Protein AF-A0A4Y2U4E9-F1 (afdb_monomer)

Radius of gyration: 22.38 Å; Cα contacts (8 Å, |Δi|>4): 49; chains: 1; bounding box: 45×48×48 Å

Foldseek 3Di:
DQDFPVVQLVVQLVVVLVVLVVVCVVVVHDSDQDPVNSVVSSVVSNVVRDPCSVVVRCVVVVVPPPPVDVVVVDPPVVVCVVVVVPVDPDD

Secondary structure (DSSP, 8-state):
--STHHHHHHHHHHHHHHHHHHHHHHTT------HHHHHHHHHHHHHHS-HHHHHHHHHHTTTT-----GGGGS-HHHHHHHTT--TT---

InterPro domains:
  IPR004875 DDE superfamily endonuclease domain [PF03184] (1-58)

Solvent-accessible surface area (backbone atoms only — not comparable to full-atom values): 5495 Å² total; per-residue (Å²): 137,72,60,50,56,58,33,50,31,49,53,41,33,52,52,53,50,51,52,52,48,51,54,22,58,77,66,76,45,86,72,81,76,50,73,67,52,52,52,52,45,48,52,60,14,50,74,68,53,47,71,63,51,46,51,51,35,40,46,73,72,61,69,62,77,64,77,81,49,79,66,84,78,43,56,68,69,62,48,32,63,76,69,68,57,73,86,79,82,83,133

Mean predicted aligned error: 12.04 Å

pLDDT: mean 83.54, std 14.39, range [39.88, 97.56]

Sequence (91 aa):
MDQGVIRSLKCHYWKQLILRILECYDEYKDCGISLLDAVVLLEKSWRLVTESTIRNYFSHVGLTKTQQTEDDKLPLSKWLEKHGVNAFSQN

Nearest PDB structures (foldseek):
  6y79-assembly1_b  TM=5.711E-01  e=3.317E+00  Yarrowia lipolytica
  6yj4-assembly1_d  TM=5.473E-01  e=2.915E+0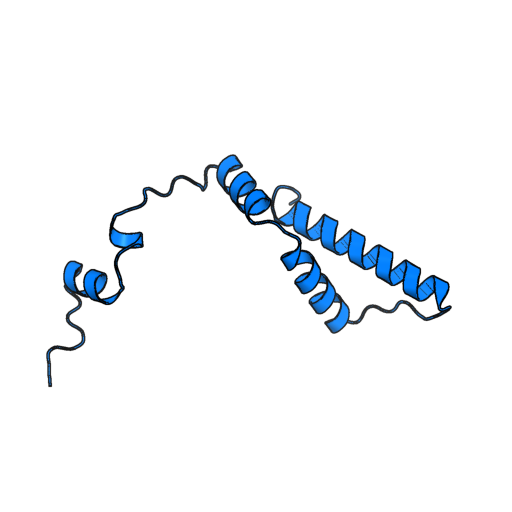0  Yarrowia lipolytica
  7aqq-assembly1_d  TM=4.647E-01  e=2.915E+00  Arabidopsis thaliana

Structure (mmCIF, N/CA/C/O backbone):
data_AF-A0A4Y2U4E9-F1
#
_entry.id   AF-A0A4Y2U4E9-F1
#
loop_
_atom_site.group_PDB
_atom_site.id
_atom_site.type_symbol
_atom_site.label_atom_id
_atom_site.label_alt_id
_atom_site.label_comp_id
_atom_site.label_asym_id
_atom_site.label_entity_id
_atom_site.label_seq_id
_atom_site.pdbx_PDB_ins_code
_atom_site.Cartn_x
_atom_site.Cartn_y
_atom_site.Cartn_z
_atom_site.occupancy
_atom_site.B_iso_or_equiv
_atom_site.auth_seq_id
_atom_site.auth_comp_id
_atom_site.auth_asym_id
_atom_site.auth_atom_id
_atom_site.pdbx_PDB_model_num
ATOM 1 N N . MET A 1 1 ? -15.093 6.897 -4.856 1.00 57.19 1 MET A N 1
ATOM 2 C CA . MET A 1 1 ? -14.582 5.817 -3.973 1.00 57.19 1 MET A CA 1
ATOM 3 C C . MET A 1 1 ? -13.217 6.244 -3.414 1.00 57.19 1 MET A C 1
ATOM 5 O O . MET A 1 1 ? -12.253 5.490 -3.439 1.00 57.19 1 MET A O 1
ATOM 9 N N . ASP A 1 2 ? -13.100 7.488 -2.933 1.00 61.78 2 ASP A N 1
ATOM 10 C CA . ASP A 1 2 ? -11.794 8.167 -2.822 1.00 61.78 2 ASP A CA 1
ATOM 11 C C . ASP A 1 2 ? -11.633 8.893 -1.487 1.00 61.78 2 ASP A C 1
ATOM 13 O O . ASP A 1 2 ? -11.033 9.962 -1.404 1.00 61.78 2 ASP A O 1
ATOM 17 N N . GLN A 1 3 ? -12.179 8.325 -0.415 1.00 73.50 3 GLN A N 1
ATOM 18 C CA . GLN A 1 3 ? -12.063 8.896 0.922 1.00 73.50 3 GLN A CA 1
ATOM 19 C C . GLN A 1 3 ? -11.591 7.849 1.925 1.00 73.50 3 GLN A C 1
ATOM 21 O O . GLN A 1 3 ? -11.797 6.648 1.747 1.00 73.50 3 GLN A O 1
ATOM 26 N N . GLY A 1 4 ? -10.912 8.330 2.966 1.00 85.69 4 GLY A N 1
ATOM 27 C CA . GLY A 1 4 ? -10.452 7.495 4.065 1.00 85.69 4 GLY A CA 1
ATOM 28 C C . GLY A 1 4 ? -9.346 6.523 3.693 1.00 85.69 4 GLY A C 1
ATOM 29 O O . GLY A 1 4 ? -8.380 6.864 3.008 1.00 85.69 4 GLY A O 1
ATOM 30 N N . VAL A 1 5 ? -9.526 5.290 4.155 1.00 91.56 5 VAL A N 1
ATOM 31 C CA . VAL A 1 5 ? -8.555 4.197 4.044 1.00 91.56 5 VAL A CA 1
ATOM 32 C C . VAL A 1 5 ? -8.207 3.894 2.585 1.00 91.56 5 VAL A C 1
ATOM 34 O O . VAL A 1 5 ? -7.031 3.773 2.254 1.00 91.56 5 VAL A O 1
ATOM 37 N N . ILE A 1 6 ? -9.200 3.869 1.688 1.00 92.25 6 ILE A N 1
ATOM 38 C CA . ILE A 1 6 ? -8.984 3.579 0.260 1.00 92.25 6 ILE A CA 1
ATOM 39 C C . ILE A 1 6 ? -8.113 4.660 -0.393 1.00 92.25 6 ILE A C 1
ATOM 41 O O . ILE A 1 6 ? -7.202 4.348 -1.158 1.00 92.25 6 ILE A O 1
ATOM 45 N N . ARG A 1 7 ? -8.349 5.940 -0.070 1.00 92.38 7 ARG A N 1
ATOM 46 C CA . ARG A 1 7 ? -7.529 7.047 -0.587 1.00 92.38 7 ARG A CA 1
ATOM 47 C C . ARG A 1 7 ? -6.090 6.957 -0.089 1.00 92.38 7 ARG A C 1
ATOM 49 O O . ARG A 1 7 ? -5.172 7.154 -0.881 1.00 92.38 7 ARG A O 1
ATOM 56 N N . SER A 1 8 ? -5.901 6.670 1.199 1.00 93.88 8 SER A N 1
ATOM 57 C CA . SER A 1 8 ? -4.570 6.494 1.788 1.00 93.88 8 SER A CA 1
ATOM 58 C C . SER A 1 8 ? -3.823 5.346 1.110 1.00 93.88 8 SER A C 1
ATOM 60 O O . SER A 1 8 ? -2.717 5.556 0.615 1.00 93.88 8 SER A O 1
ATOM 62 N N . LEU A 1 9 ? -4.469 4.186 0.966 1.00 95.62 9 LEU A N 1
ATOM 63 C CA . LEU A 1 9 ? -3.892 3.024 0.297 1.00 95.62 9 LEU A CA 1
ATOM 64 C C . LEU A 1 9 ? -3.488 3.328 -1.151 1.00 95.62 9 LEU A C 1
ATOM 66 O O . LEU A 1 9 ? -2.356 3.048 -1.539 1.00 95.62 9 LEU A O 1
ATOM 70 N N . LYS A 1 10 ? -4.376 3.959 -1.935 1.00 94.75 10 LYS A N 1
ATOM 71 C CA . LYS A 1 10 ? -4.067 4.385 -3.311 1.00 94.75 10 LYS A CA 1
ATOM 72 C C . LYS A 1 10 ? -2.861 5.325 -3.328 1.00 94.75 10 LYS A C 1
ATOM 74 O O . LYS A 1 10 ? -1.948 5.107 -4.110 1.00 94.75 10 LYS A O 1
ATOM 79 N N . CYS A 1 11 ? -2.816 6.331 -2.457 1.00 95.31 11 CYS A N 1
ATOM 80 C CA . CYS A 1 11 ? -1.698 7.276 -2.405 1.00 95.31 11 CYS A CA 1
ATOM 81 C C . CYS A 1 11 ? -0.354 6.568 -2.153 1.00 95.31 11 CYS A C 1
ATOM 83 O O . CYS A 1 11 ? 0.620 6.814 -2.864 1.00 95.31 11 CYS A O 1
ATOM 85 N N . HIS A 1 1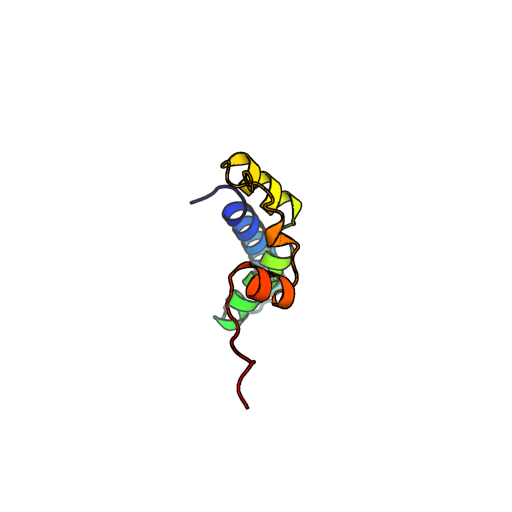2 ? -0.316 5.640 -1.192 1.00 96.94 12 HIS A N 1
ATOM 86 C CA . HIS A 1 12 ? 0.882 4.850 -0.908 1.00 96.94 12 HIS A CA 1
A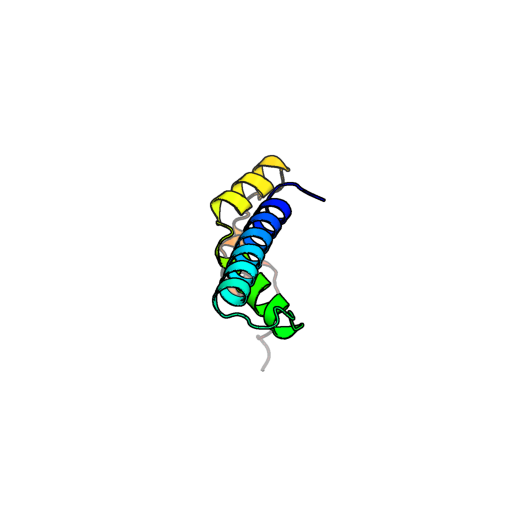TOM 87 C C . HIS A 1 12 ? 1.280 3.954 -2.083 1.00 96.94 12 HIS A C 1
ATOM 89 O O . HIS A 1 12 ? 2.452 3.946 -2.459 1.00 96.94 12 HIS A O 1
ATOM 95 N N . TYR A 1 13 ? 0.308 3.287 -2.709 1.00 97.25 13 TYR A N 1
ATOM 96 C CA . TYR A 1 13 ? 0.539 2.448 -3.883 1.00 97.25 13 TYR A CA 1
ATOM 97 C C . TYR A 1 13 ? 1.131 3.239 -5.045 1.00 97.25 13 TYR A C 1
ATOM 99 O O . TYR A 1 13 ? 2.164 2.861 -5.587 1.00 97.25 13 TYR A O 1
ATOM 107 N N . TRP A 1 14 ? 0.528 4.379 -5.383 1.00 96.69 14 TRP A N 1
ATOM 108 C CA . TRP A 1 14 ? 1.015 5.255 -6.446 1.00 96.69 14 TRP A CA 1
ATOM 109 C C . TRP A 1 14 ? 2.422 5.778 -6.161 1.00 96.69 14 TRP A C 1
ATOM 111 O O . TRP A 1 14 ? 3.259 5.797 -7.059 1.00 96.69 14 TRP A O 1
ATOM 121 N N . LYS A 1 15 ? 2.718 6.149 -4.910 1.00 96.81 15 LYS A N 1
ATOM 122 C CA . LYS A 1 15 ? 4.063 6.588 -4.528 1.00 96.81 15 LYS A CA 1
ATOM 123 C C . LYS A 1 15 ? 5.101 5.481 -4.735 1.00 96.81 15 LYS A C 1
ATOM 125 O O . LYS A 1 15 ? 6.153 5.749 -5.302 1.00 96.81 15 LYS A O 1
ATOM 130 N N . GLN A 1 16 ? 4.813 4.254 -4.303 1.00 95.88 16 GLN A N 1
ATOM 131 C CA . GLN A 1 16 ? 5.734 3.124 -4.487 1.00 95.88 16 GLN A CA 1
ATOM 132 C C . GLN A 1 16 ? 5.885 2.728 -5.956 1.00 95.88 16 GLN A C 1
ATOM 134 O O . GLN A 1 16 ? 6.986 2.423 -6.401 1.00 95.88 16 GLN A O 1
ATOM 139 N N . LEU A 1 17 ? 4.791 2.777 -6.714 1.00 95.75 17 LEU A N 1
ATOM 140 C CA . LEU A 1 17 ? 4.788 2.533 -8.148 1.00 95.75 17 LEU A CA 1
ATOM 141 C C . LEU A 1 17 ? 5.711 3.511 -8.888 1.00 95.75 17 LEU A C 1
ATOM 143 O O . LEU A 1 17 ? 6.544 3.081 -9.676 1.00 95.75 17 LEU A O 1
ATOM 147 N N . ILE A 1 18 ? 5.597 4.812 -8.602 1.00 95.75 18 ILE A N 1
ATOM 148 C CA . ILE A 1 18 ? 6.445 5.844 -9.218 1.00 95.75 18 ILE A CA 1
ATOM 149 C C . ILE A 1 18 ? 7.918 5.632 -8.859 1.00 95.75 18 ILE A C 1
ATOM 151 O O . ILE A 1 18 ? 8.766 5.733 -9.739 1.00 95.75 18 ILE A O 1
ATOM 155 N N . LEU A 1 19 ? 8.224 5.311 -7.595 1.00 94.56 19 LEU A N 1
ATOM 156 C CA . LEU A 1 19 ? 9.598 5.013 -7.176 1.00 94.56 19 LEU A CA 1
ATOM 157 C C . LEU A 1 19 ? 10.178 3.831 -7.958 1.00 94.56 19 LEU A C 1
ATOM 159 O O . LEU A 1 19 ? 11.286 3.930 -8.466 1.00 94.56 19 LEU A O 1
ATOM 163 N N . ARG A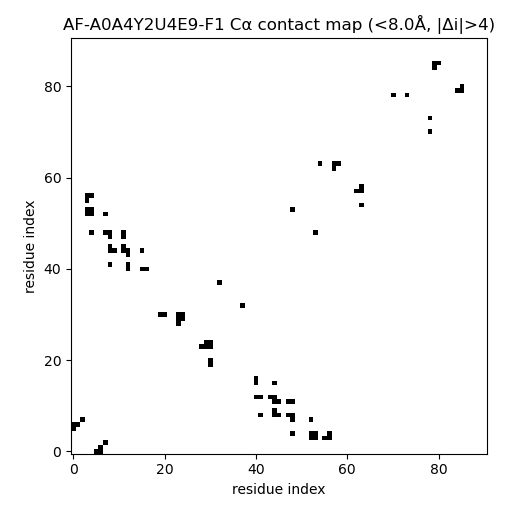 1 20 ? 9.399 2.762 -8.140 1.00 92.88 20 ARG A N 1
ATOM 164 C CA . ARG A 1 20 ? 9.826 1.600 -8.923 1.00 92.88 20 ARG A CA 1
ATOM 165 C C . ARG A 1 20 ? 10.048 1.933 -10.400 1.00 92.88 20 ARG A C 1
ATOM 167 O O . ARG A 1 20 ? 11.009 1.457 -10.991 1.00 92.88 20 ARG A O 1
ATOM 174 N N . ILE A 1 21 ? 9.185 2.761 -10.993 1.00 93.12 21 ILE A N 1
ATOM 175 C CA . ILE A 1 21 ? 9.369 3.232 -12.376 1.00 93.12 21 ILE A CA 1
ATOM 176 C C . ILE A 1 21 ? 10.667 4.036 -12.502 1.00 93.12 21 ILE A C 1
ATOM 178 O O . ILE A 1 21 ? 11.396 3.862 -13.476 1.00 93.12 21 ILE A O 1
ATOM 182 N N . LEU A 1 22 ? 10.967 4.889 -11.519 1.00 94.12 22 LEU A N 1
ATOM 183 C CA . LEU A 1 22 ? 12.196 5.679 -11.501 1.00 94.12 22 LEU A CA 1
ATOM 184 C C . LEU A 1 22 ? 13.443 4.789 -11.381 1.00 94.12 22 LEU A C 1
ATOM 186 O O . LEU A 1 22 ? 14.389 4.974 -12.136 1.00 94.12 22 LEU A O 1
ATOM 190 N N . GLU A 1 23 ? 13.411 3.781 -10.507 1.00 92.56 23 GLU A N 1
ATOM 191 C CA . GLU A 1 23 ? 14.487 2.787 -10.374 1.00 92.56 23 GLU A CA 1
ATOM 192 C C . GLU A 1 23 ? 14.728 2.032 -11.693 1.00 92.56 23 GLU A C 1
ATOM 194 O O . GLU A 1 23 ? 15.868 1.869 -12.123 1.00 92.56 23 GLU A O 1
ATOM 199 N N . CYS A 1 24 ? 13.663 1.616 -12.388 1.00 90.81 24 CYS A N 1
ATOM 200 C CA . CYS A 1 24 ? 13.792 0.967 -13.695 1.00 90.81 24 CYS A CA 1
ATOM 201 C C . CYS A 1 24 ? 14.366 1.905 -14.768 1.00 90.81 24 CYS A C 1
ATOM 203 O O . CYS A 1 24 ? 15.146 1.453 -15.609 1.00 90.81 24 CYS A O 1
ATOM 205 N N . TYR A 1 25 ? 13.997 3.191 -14.737 1.00 91.62 25 TYR A N 1
ATOM 206 C CA . TYR A 1 25 ? 14.532 4.204 -15.647 1.00 91.62 25 TYR A CA 1
ATOM 207 C C . TYR A 1 25 ? 16.040 4.396 -15.453 1.00 91.62 25 TYR A C 1
ATOM 209 O O . TYR A 1 25 ? 16.784 4.365 -16.432 1.00 91.62 25 TYR A O 1
ATOM 217 N N . ASP A 1 26 ? 16.496 4.519 -14.204 1.00 91.56 26 ASP A N 1
ATOM 218 C CA . ASP A 1 26 ? 17.918 4.681 -13.878 1.00 91.56 26 ASP A CA 1
ATOM 219 C C . ASP A 1 26 ? 18.751 3.457 -14.298 1.00 91.56 26 ASP A C 1
ATOM 221 O O . ASP A 1 26 ? 19.894 3.590 -14.738 1.00 91.56 26 ASP A O 1
ATOM 225 N N . GLU A 1 27 ? 18.171 2.257 -14.220 1.00 91.75 27 GLU A N 1
ATOM 226 C CA . GLU A 1 27 ? 18.828 1.007 -14.614 1.00 91.75 27 GLU A CA 1
ATOM 227 C C . GLU A 1 27 ? 18.681 0.658 -16.111 1.00 91.75 27 GLU A C 1
ATOM 229 O O . GLU A 1 27 ? 19.170 -0.393 -16.532 1.00 91.75 27 GLU A O 1
ATOM 234 N N . TYR A 1 28 ? 18.026 1.504 -16.922 1.00 87.38 28 TYR A N 1
ATOM 235 C CA . TYR A 1 28 ? 17.673 1.232 -18.329 1.00 87.38 28 TYR A CA 1
ATOM 236 C C . TYR A 1 28 ? 16.978 -0.130 -18.530 1.00 87.38 28 TYR A C 1
ATOM 238 O O . TYR A 1 28 ? 17.206 -0.830 -19.522 1.00 87.38 28 TYR A O 1
ATOM 246 N N . LYS A 1 29 ? 16.132 -0.530 -17.575 1.00 88.44 29 LYS A N 1
ATOM 247 C CA . LYS A 1 29 ? 15.386 -1.796 -17.604 1.00 88.44 29 LYS A CA 1
ATOM 248 C C . LYS A 1 29 ? 13.935 -1.576 -18.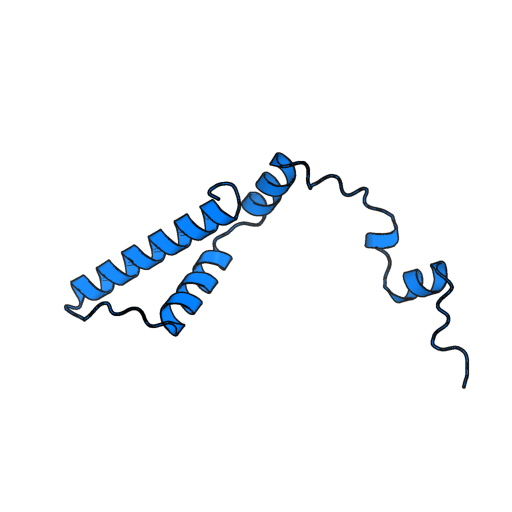009 1.00 88.44 29 LYS A C 1
ATOM 250 O O . LYS A 1 29 ? 13.353 -0.520 -17.771 1.00 88.44 29 LYS A O 1
ATOM 255 N N . ASP A 1 30 ? 13.335 -2.618 -18.579 1.00 86.38 30 ASP A N 1
ATOM 256 C CA . ASP A 1 30 ? 11.894 -2.638 -18.808 1.00 86.38 30 ASP A CA 1
ATOM 257 C C . ASP A 1 30 ? 11.136 -2.604 -17.470 1.00 86.38 30 ASP A C 1
ATOM 259 O O . ASP A 1 30 ? 11.481 -3.312 -16.522 1.00 86.38 30 ASP A O 1
ATOM 263 N N . CYS A 1 31 ? 10.095 -1.775 -17.403 1.00 85.00 31 CYS A N 1
ATOM 264 C CA . CYS A 1 31 ? 9.308 -1.525 -16.195 1.00 85.00 31 CYS A CA 1
ATOM 265 C C . CYS A 1 31 ? 7.973 -2.289 -16.214 1.00 85.00 31 CYS A C 1
ATOM 267 O O . CYS A 1 31 ? 6.951 -1.822 -15.699 1.00 85.00 31 CYS A O 1
ATOM 269 N N . GLY A 1 32 ? 7.956 -3.474 -16.824 1.00 89.12 32 GLY A N 1
ATOM 270 C CA . GLY A 1 32 ? 6.810 -4.369 -16.762 1.00 89.12 32 GLY A CA 1
ATOM 271 C C . GLY A 1 32 ? 6.456 -4.702 -15.311 1.00 89.12 32 GLY A C 1
ATOM 272 O O . GLY A 1 32 ? 7.302 -5.136 -14.530 1.00 89.12 32 GLY A O 1
ATOM 273 N N . ILE A 1 33 ? 5.192 -4.504 -14.940 1.00 91.50 33 ILE A N 1
ATOM 274 C CA . ILE A 1 33 ? 4.684 -4.857 -13.611 1.00 91.50 33 ILE A CA 1
ATOM 275 C C . ILE A 1 33 ? 3.884 -6.135 -13.750 1.00 91.50 33 ILE A C 1
ATOM 277 O O . ILE A 1 33 ? 2.804 -6.145 -14.343 1.00 91.50 33 ILE A O 1
ATOM 281 N N . SER A 1 34 ? 4.419 -7.222 -13.199 1.00 94.50 34 SER A N 1
ATOM 282 C CA . SER A 1 34 ? 3.686 -8.480 -13.134 1.00 94.50 34 SER A CA 1
ATOM 283 C C . SER A 1 34 ? 2.554 -8.407 -12.102 1.00 94.50 34 SER A C 1
ATOM 285 O O . SER A 1 34 ? 2.526 -7.545 -11.220 1.00 94.50 34 SER A O 1
ATOM 287 N N . LEU A 1 35 ? 1.623 -9.360 -12.158 1.00 96.31 35 LEU A N 1
ATOM 288 C CA . LEU A 1 35 ? 0.584 -9.479 -11.132 1.00 96.31 35 LEU A CA 1
ATOM 289 C C . LEU A 1 35 ? 1.187 -9.663 -9.728 1.00 96.31 35 LEU A C 1
ATOM 291 O O . LEU A 1 35 ? 0.701 -9.064 -8.770 1.00 96.31 35 LEU A O 1
ATOM 295 N N . LEU A 1 36 ? 2.259 -10.453 -9.607 1.00 96.50 36 LEU A N 1
ATOM 296 C CA . LEU A 1 36 ? 2.954 -10.659 -8.336 1.00 96.50 36 LEU A CA 1
ATOM 297 C C . LEU A 1 36 ? 3.529 -9.342 -7.804 1.00 96.50 36 LEU A C 1
ATOM 299 O O . LEU A 1 36 ? 3.363 -9.030 -6.628 1.00 96.50 36 LEU A O 1
ATOM 303 N N . ASP A 1 37 ? 4.135 -8.538 -8.677 1.00 94.19 37 ASP A N 1
ATOM 304 C CA . ASP A 1 37 ? 4.654 -7.219 -8.317 1.00 94.19 37 ASP A CA 1
ATOM 305 C C . ASP A 1 37 ? 3.562 -6.286 -7.805 1.00 94.19 37 ASP A C 1
ATOM 307 O O . ASP A 1 37 ? 3.753 -5.613 -6.792 1.00 94.19 37 ASP A O 1
ATOM 311 N N . ALA A 1 38 ? 2.405 -6.275 -8.470 1.00 95.88 38 ALA A N 1
ATOM 312 C CA . ALA A 1 38 ? 1.256 -5.487 -8.044 1.00 95.88 38 ALA A CA 1
ATOM 313 C C . ALA A 1 38 ? 0.751 -5.919 -6.656 1.00 95.88 38 ALA A C 1
ATOM 315 O O . ALA A 1 38 ? 0.480 -5.068 -5.809 1.00 95.88 38 ALA A O 1
ATOM 316 N N . VAL A 1 39 ? 0.677 -7.227 -6.380 1.00 97.56 39 VAL A N 1
ATOM 317 C CA . VAL A 1 39 ? 0.276 -7.750 -5.060 1.00 97.56 39 VAL A CA 1
ATOM 318 C C . VAL A 1 39 ? 1.297 -7.382 -3.981 1.00 97.56 39 VAL A C 1
ATOM 320 O O . VAL A 1 39 ? 0.911 -6.950 -2.896 1.00 97.56 39 VAL A O 1
ATOM 323 N N . VAL A 1 40 ? 2.596 -7.476 -4.278 1.00 96.50 40 VAL A N 1
ATOM 324 C CA . VAL A 1 40 ? 3.663 -7.072 -3.347 1.00 96.50 40 VAL A CA 1
ATOM 325 C C . VAL A 1 40 ? 3.621 -5.565 -3.073 1.00 96.50 40 VAL A C 1
ATOM 327 O O . VAL A 1 40 ? 3.749 -5.147 -1.923 1.00 96.50 40 VAL A O 1
ATOM 330 N N . LEU A 1 41 ? 3.408 -4.733 -4.095 1.00 96.50 41 LEU A N 1
ATOM 331 C CA . LEU A 1 41 ? 3.236 -3.286 -3.928 1.00 96.50 41 LEU A CA 1
ATOM 332 C C . LEU A 1 41 ? 1.991 -2.961 -3.096 1.00 96.50 41 LEU A C 1
ATOM 334 O O . LEU A 1 41 ? 2.027 -2.056 -2.260 1.00 96.50 41 LEU A O 1
ATOM 338 N N . LEU A 1 42 ? 0.898 -3.702 -3.291 1.00 97.25 42 LEU A N 1
ATOM 339 C CA . LEU A 1 42 ? -0.331 -3.537 -2.520 1.00 97.25 42 LEU A CA 1
ATOM 340 C C . LEU A 1 42 ? -0.110 -3.865 -1.041 1.00 97.25 42 LEU A C 1
ATOM 342 O O . LEU A 1 42 ? -0.506 -3.080 -0.182 1.00 97.25 42 LEU A O 1
ATOM 346 N N . GLU A 1 43 ? 0.564 -4.977 -0.751 1.00 97.56 43 GLU A N 1
ATOM 347 C CA . GLU A 1 43 ? 0.907 -5.402 0.608 1.00 97.56 43 GLU A CA 1
ATOM 348 C C . GLU A 1 43 ? 1.778 -4.358 1.318 1.00 97.56 43 GLU A C 1
ATOM 350 O O . GLU A 1 43 ? 1.422 -3.872 2.398 1.00 97.56 43 GLU A O 1
ATOM 355 N N . LYS A 1 44 ? 2.849 -3.906 0.654 1.00 96.56 44 LYS A N 1
ATOM 356 C CA . LYS A 1 44 ? 3.728 -2.853 1.174 1.00 96.56 44 LYS A CA 1
ATOM 357 C C . LYS A 1 44 ? 2.972 -1.552 1.413 1.00 96.56 44 LYS A C 1
ATOM 359 O O . LYS A 1 44 ? 3.240 -0.846 2.380 1.00 96.56 44 LYS A O 1
ATOM 364 N N . SER A 1 45 ? 2.046 -1.203 0.526 1.00 97.06 45 SER A N 1
ATOM 365 C CA . SER A 1 45 ? 1.246 0.020 0.640 1.00 97.06 45 SER A CA 1
ATOM 366 C C . SER A 1 45 ? 0.233 -0.062 1.774 1.00 97.06 45 SER A C 1
ATOM 368 O O . SER A 1 45 ? 0.020 0.929 2.468 1.00 97.06 45 SER A O 1
ATOM 370 N N . TRP A 1 46 ? -0.347 -1.242 2.005 1.00 96.62 46 TRP A N 1
ATOM 371 C CA . TRP A 1 46 ? -1.253 -1.489 3.121 1.00 96.62 46 TRP A CA 1
ATOM 372 C C . TRP A 1 46 ? -0.556 -1.315 4.468 1.00 96.62 46 TRP A C 1
ATOM 374 O O . TRP A 1 46 ? -1.102 -0.660 5.349 1.00 96.62 46 TRP A O 1
ATOM 384 N N . ARG A 1 47 ? 0.687 -1.794 4.606 1.00 96.50 47 ARG A N 1
ATOM 385 C CA . ARG A 1 47 ? 1.484 -1.594 5.830 1.0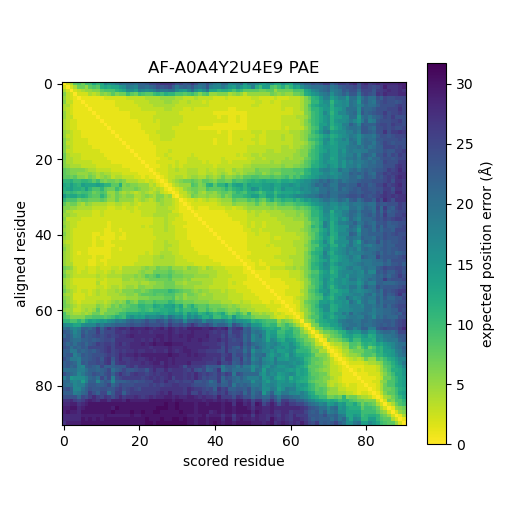0 96.50 47 ARG A CA 1
ATOM 386 C C . ARG A 1 47 ? 1.746 -0.126 6.175 1.00 96.50 47 ARG A C 1
ATOM 388 O O . ARG A 1 47 ? 2.015 0.179 7.331 1.00 96.50 47 ARG A O 1
ATOM 395 N N . LEU A 1 48 ? 1.692 0.773 5.192 1.00 95.75 48 LEU A N 1
ATOM 396 C CA . LEU A 1 48 ? 1.870 2.213 5.406 1.00 95.75 48 LEU A CA 1
ATOM 397 C C . LEU A 1 48 ? 0.581 2.916 5.843 1.00 95.75 48 LEU A C 1
ATOM 399 O O . LEU A 1 48 ? 0.639 4.043 6.337 1.00 95.75 48 LEU A O 1
ATOM 403 N N . VAL A 1 49 ? -0.575 2.269 5.683 1.00 94.38 49 VAL A N 1
ATOM 404 C CA . VAL A 1 49 ? -1.840 2.791 6.193 1.00 94.38 49 VAL A CA 1
ATOM 405 C C . VAL A 1 49 ? -1.818 2.689 7.715 1.00 94.38 49 VAL A C 1
ATOM 407 O O . VAL A 1 49 ? -1.787 1.604 8.289 1.00 94.38 49 VAL A O 1
ATOM 410 N N . THR A 1 50 ? -1.842 3.835 8.389 1.00 91.38 50 THR A N 1
ATOM 411 C CA . THR A 1 50 ? -1.760 3.879 9.850 1.00 91.38 50 THR A CA 1
ATOM 412 C C . THR A 1 50 ? -3.095 3.539 10.507 1.00 91.38 50 THR A C 1
ATOM 414 O O . THR A 1 50 ? -4.169 3.885 10.003 1.00 91.38 50 THR A O 1
ATOM 417 N N . GLU A 1 51 ? -3.043 2.949 11.703 1.00 91.00 51 GLU A N 1
ATOM 418 C CA . GLU A 1 51 ? -4.240 2.700 12.517 1.00 91.00 51 GLU A CA 1
ATOM 419 C C . GLU A 1 51 ? -5.037 3.981 12.790 1.00 91.00 51 GLU A C 1
ATOM 421 O O . GLU A 1 51 ? -6.265 3.952 12.844 1.00 91.00 51 GLU A O 1
ATOM 426 N N . SER A 1 52 ? -4.356 5.124 12.930 1.00 88.69 52 SER A N 1
ATOM 427 C CA . SER A 1 52 ? -5.003 6.428 13.077 1.00 88.69 52 SER A CA 1
ATOM 428 C C . SER A 1 52 ? -5.786 6.829 11.828 1.00 88.69 52 SER A C 1
ATOM 430 O O . SER A 1 52 ? -6.898 7.327 11.961 1.00 88.69 52 SER A O 1
ATOM 432 N N . THR A 1 53 ? -5.275 6.559 10.622 1.00 89.19 53 THR A N 1
ATOM 433 C CA . THR A 1 53 ? -6.008 6.796 9.366 1.00 89.19 53 THR A CA 1
ATOM 434 C C . THR A 1 53 ? -7.283 5.962 9.303 1.00 89.19 53 THR A C 1
ATOM 436 O O . THR A 1 53 ? -8.344 6.474 8.940 1.00 89.19 53 THR A O 1
ATOM 439 N N . ILE A 1 54 ? -7.194 4.693 9.711 1.00 90.06 54 ILE A N 1
ATOM 440 C CA . ILE A 1 54 ? -8.340 3.783 9.795 1.00 90.06 54 ILE A CA 1
ATOM 441 C C . ILE A 1 54 ? -9.343 4.323 10.818 1.00 90.06 54 ILE A C 1
ATOM 443 O O . ILE A 1 54 ? -10.475 4.647 10.465 1.00 90.06 54 ILE A O 1
ATOM 447 N N . ARG A 1 55 ? -8.915 4.521 12.066 1.00 89.25 55 ARG A N 1
ATOM 448 C CA . ARG A 1 55 ? -9.757 5.009 13.164 1.00 89.25 55 ARG A CA 1
ATOM 449 C C . ARG A 1 55 ? -10.435 6.336 12.840 1.00 89.25 55 ARG A C 1
ATOM 451 O O . ARG A 1 55 ? -11.637 6.463 13.046 1.00 89.25 55 ARG A O 1
ATOM 458 N N . ASN A 1 56 ? -9.688 7.308 12.321 1.00 86.94 56 ASN A N 1
ATOM 459 C CA . ASN A 1 56 ? -10.218 8.622 11.971 1.00 86.94 56 ASN A CA 1
ATOM 460 C C . ASN A 1 56 ? -11.289 8.511 10.890 1.00 86.94 56 ASN A C 1
ATOM 462 O O . ASN A 1 56 ? -12.312 9.181 10.990 1.00 86.94 56 ASN A O 1
ATOM 466 N N . TYR A 1 57 ? -11.095 7.642 9.893 1.00 88.19 57 TYR A N 1
ATOM 467 C CA . TYR A 1 57 ? -12.106 7.432 8.865 1.00 88.19 57 TYR A CA 1
ATOM 468 C C . TYR A 1 57 ? -13.361 6.761 9.419 1.00 88.19 57 TYR A C 1
ATOM 470 O O . TYR A 1 57 ? -14.450 7.299 9.241 1.00 88.19 57 TYR A O 1
ATOM 478 N N . PHE A 1 58 ? -13.219 5.640 10.133 1.00 86.50 58 PHE A N 1
ATOM 479 C CA . PHE A 1 58 ? -14.355 4.950 10.753 1.00 86.50 58 PHE A CA 1
ATOM 480 C C . PHE A 1 58 ? -15.108 5.866 11.732 1.00 86.50 58 PHE A C 1
ATOM 482 O O . PHE A 1 58 ? -16.335 5.826 11.786 1.00 86.50 58 PHE A O 1
ATOM 489 N N . SER A 1 59 ? -14.396 6.746 12.446 1.00 85.56 59 SER A N 1
ATOM 490 C CA . SER A 1 59 ? -15.001 7.765 13.310 1.00 85.56 59 SER A CA 1
ATOM 491 C C . SER A 1 59 ? -15.774 8.808 12.514 1.00 85.56 59 SER A C 1
ATOM 493 O O . SER A 1 59 ? -16.933 9.092 12.808 1.00 85.56 59 SER A O 1
ATOM 495 N N . HIS A 1 60 ? -15.159 9.328 11.452 1.00 84.88 60 HIS A N 1
ATOM 496 C CA . HIS A 1 60 ? -15.760 10.322 10.571 1.00 84.88 60 HIS A CA 1
ATOM 497 C C . HIS A 1 60 ? -17.053 9.821 9.913 1.00 84.88 60 HIS A C 1
ATOM 499 O O . HIS A 1 60 ? -17.995 10.590 9.755 1.00 84.88 60 HIS A O 1
ATOM 505 N N . VAL A 1 61 ? -17.129 8.538 9.542 1.00 86.31 61 VAL A N 1
ATOM 506 C CA . VAL A 1 61 ? -18.353 7.947 8.969 1.00 86.31 61 VAL A CA 1
ATOM 507 C C . VAL A 1 61 ? -19.345 7.440 10.026 1.00 86.31 61 VAL A C 1
ATOM 509 O O . VAL A 1 61 ? -20.341 6.812 9.680 1.00 86.31 61 VAL A O 1
ATOM 512 N N . GLY A 1 62 ? -19.101 7.705 11.315 1.00 82.44 62 GLY A N 1
ATOM 513 C CA . GLY A 1 62 ? -20.004 7.336 12.410 1.00 82.44 62 GLY A CA 1
ATOM 514 C C . GLY A 1 62 ? -20.039 5.840 12.741 1.00 82.44 62 GLY A C 1
ATOM 515 O O . GLY A 1 62 ? -20.911 5.405 13.492 1.00 82.44 62 GLY A O 1
ATOM 516 N N . LEU A 1 63 ? -19.087 5.058 12.221 1.00 78.12 63 LEU A N 1
ATOM 517 C CA . LEU A 1 63 ? -18.965 3.611 12.438 1.00 78.12 63 LEU A CA 1
ATOM 518 C C . LEU A 1 63 ? -18.224 3.251 13.738 1.00 78.12 63 LEU A C 1
ATOM 520 O O . LEU A 1 63 ? -18.023 2.078 14.029 1.00 78.12 63 LEU A O 1
ATOM 524 N N . THR A 1 64 ? -17.816 4.239 14.537 1.00 68.44 64 THR A N 1
ATOM 525 C CA . THR A 1 64 ? -17.180 4.043 15.853 1.00 68.44 64 THR A CA 1
ATOM 526 C C . THR A 1 64 ? -18.165 3.918 17.008 1.00 68.44 64 THR A C 1
ATOM 528 O O . THR A 1 64 ? -17.731 3.787 18.152 1.00 68.44 64 THR A O 1
ATOM 531 N N . LYS A 1 65 ? -19.481 3.933 16.752 1.00 63.19 65 LYS A N 1
ATOM 532 C CA . LYS A 1 65 ? -20.492 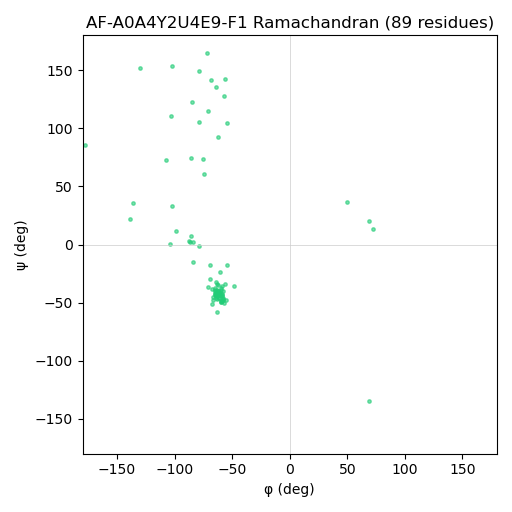3.630 17.776 1.00 63.19 65 LYS A CA 1
ATOM 533 C C . LYS A 1 65 ? -20.530 2.128 18.073 1.00 63.19 65 LYS A C 1
ATOM 535 O O . LYS A 1 65 ? -21.555 1.480 17.901 1.00 63.19 65 LYS A O 1
ATOM 540 N N . THR A 1 66 ? -19.422 1.572 18.541 1.00 57.38 66 THR A N 1
ATOM 541 C CA . THR A 1 66 ? -19.452 0.331 19.302 1.00 57.38 66 THR A CA 1
ATOM 542 C C . THR A 1 66 ? -19.891 0.726 20.703 1.00 57.38 66 THR A C 1
ATOM 544 O O . THR A 1 66 ? -19.123 1.310 21.469 1.00 57.38 66 THR A O 1
ATOM 547 N N . GLN A 1 67 ? -21.144 0.433 21.053 1.00 54.03 67 GLN A N 1
ATOM 548 C CA . GLN A 1 67 ? -21.402 0.077 22.442 1.00 54.03 67 GLN A CA 1
ATOM 549 C C . GLN A 1 67 ? -20.436 -1.076 22.706 1.00 54.03 67 GLN A C 1
ATOM 551 O O . GLN A 1 67 ? -20.626 -2.144 22.140 1.00 54.03 67 GLN A O 1
ATOM 556 N N . GLN A 1 68 ? -19.340 -0.833 23.431 1.00 52.19 68 GLN A N 1
ATOM 557 C CA . GLN A 1 68 ? -18.535 -1.929 23.957 1.00 52.19 68 GLN A CA 1
ATOM 558 C C . GLN A 1 68 ? -19.469 -2.677 24.896 1.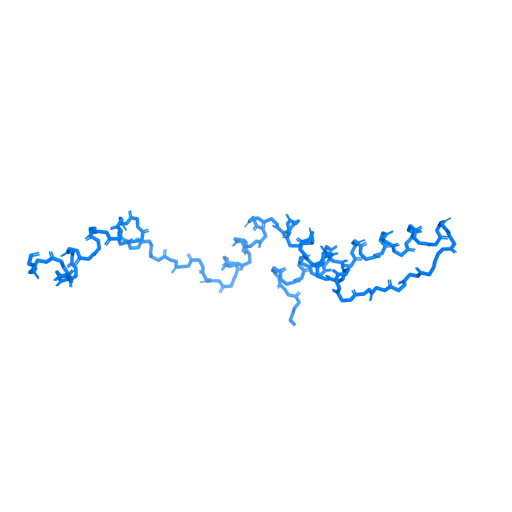00 52.19 68 GLN A C 1
ATOM 560 O O . GLN A 1 68 ? -19.647 -2.278 26.047 1.00 52.19 68 GLN A O 1
ATOM 565 N N . THR A 1 69 ? -20.154 -3.688 24.382 1.00 54.19 69 THR A N 1
ATOM 566 C CA . THR A 1 69 ? -20.898 -4.594 25.236 1.00 54.1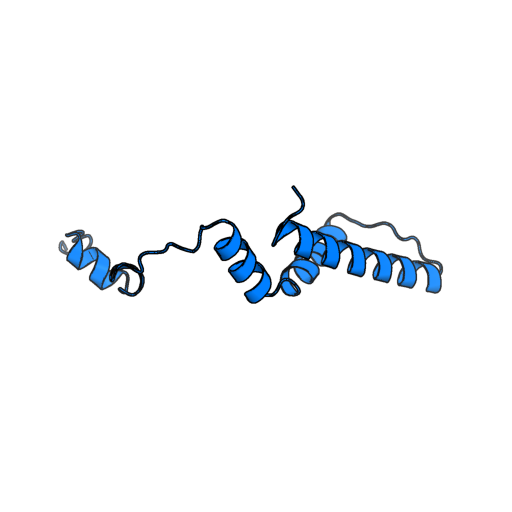9 69 THR A CA 1
ATOM 567 C C . THR A 1 69 ? -19.873 -5.385 26.024 1.00 54.19 69 THR A C 1
ATOM 569 O O . THR A 1 69 ? -18.816 -5.739 25.506 1.00 54.19 69 THR A O 1
ATOM 572 N N . GLU A 1 70 ? -20.159 -5.659 27.294 1.00 59.12 70 GLU A N 1
ATOM 573 C CA . GLU A 1 70 ? -19.262 -6.440 28.156 1.00 59.12 70 GLU A CA 1
ATOM 574 C C . GLU A 1 70 ? -18.898 -7.816 27.548 1.00 59.12 70 GLU A C 1
ATOM 576 O O . GLU A 1 70 ? -17.877 -8.393 27.917 1.00 59.12 70 GLU A O 1
ATOM 581 N N . ASP A 1 71 ? -19.673 -8.290 26.562 1.00 60.31 71 ASP A N 1
ATOM 582 C CA . ASP A 1 71 ? -19.399 -9.481 25.746 1.00 60.31 71 ASP A CA 1
ATOM 583 C C . ASP A 1 71 ? -18.142 -9.370 24.863 1.00 60.31 71 ASP A C 1
ATOM 585 O O . ASP A 1 71 ? -17.458 -10.373 24.688 1.00 60.31 71 ASP A O 1
ATOM 589 N N . ASP A 1 72 ? -17.767 -8.187 24.362 1.00 66.00 72 ASP A N 1
ATOM 590 C CA . ASP A 1 72 ? -16.635 -8.041 23.421 1.00 66.00 72 ASP A CA 1
ATOM 591 C C . ASP A 1 72 ? -15.268 -8.302 24.082 1.00 66.00 72 ASP A C 1
ATOM 593 O O . ASP A 1 72 ? -14.261 -8.520 23.408 1.00 66.00 72 ASP A O 1
ATOM 597 N N . LYS A 1 73 ? -15.219 -8.259 25.419 1.00 72.25 73 LYS A N 1
ATOM 598 C CA . LYS A 1 73 ? -14.023 -8.546 26.233 1.00 72.25 73 LYS A CA 1
ATOM 599 C C . LYS A 1 73 ? -14.090 -9.920 26.899 1.00 72.25 73 LYS A C 1
ATOM 601 O O . LYS A 1 73 ? -13.181 -10.286 27.647 1.00 72.25 73 LYS A O 1
ATOM 606 N N . LEU A 1 74 ? -15.170 -10.660 26.673 1.00 76.44 74 LEU A N 1
ATOM 607 C CA . LEU A 1 74 ? -15.426 -11.929 27.323 1.00 76.44 74 LEU A CA 1
ATOM 608 C C . LEU A 1 74 ? -14.716 -13.047 26.538 1.00 76.44 74 LEU A C 1
ATOM 610 O O . LEU A 1 74 ? -14.969 -13.202 25.344 1.00 76.44 74 LEU A O 1
ATOM 614 N N . PRO A 1 75 ? -13.821 -13.842 27.156 1.00 81.00 75 PRO A N 1
ATOM 615 C CA . PRO A 1 75 ? -13.270 -15.016 26.489 1.00 81.00 75 PRO A CA 1
ATOM 616 C C . PRO A 1 75 ? -14.401 -15.945 26.035 1.00 81.00 75 PRO A C 1
ATOM 618 O O . PRO A 1 75 ? -15.390 -16.113 26.752 1.00 81.00 75 PRO A O 1
ATOM 621 N N . LEU A 1 76 ? -14.235 -16.560 24.857 1.00 76.88 76 LEU A N 1
ATOM 622 C CA . LEU A 1 76 ? -15.261 -17.368 24.181 1.00 76.88 76 LEU A CA 1
ATOM 623 C C . LEU A 1 76 ? -15.921 -18.402 25.108 1.00 76.88 76 LEU A C 1
ATOM 625 O O . LEU A 1 76 ? -17.124 -18.617 25.026 1.00 76.88 76 LEU A O 1
ATOM 629 N N . SER A 1 77 ? -15.156 -18.988 26.032 1.00 82.12 77 SER A N 1
ATOM 630 C CA . SER A 1 77 ? -15.664 -19.913 27.051 1.00 82.12 77 SER A CA 1
ATOM 631 C C . SER A 1 77 ? -16.760 -19.298 27.925 1.00 82.12 77 SER A C 1
ATOM 633 O O . SER A 1 77 ? -17.844 -19.860 28.040 1.00 82.12 77 SER A O 1
ATOM 635 N N . LYS A 1 78 ? -16.524 -18.106 28.477 1.00 80.06 78 LYS A N 1
ATOM 636 C CA . LYS A 1 78 ? -17.503 -17.397 29.310 1.00 80.06 78 LYS A CA 1
ATOM 637 C C . LYS A 1 78 ? -18.703 -16.895 28.504 1.00 80.06 78 LYS A C 1
ATOM 639 O O . LYS A 1 78 ? -19.801 -16.786 29.041 1.00 80.06 78 LYS A O 1
ATOM 644 N N . TRP A 1 79 ? -18.503 -16.586 27.223 1.00 84.25 79 TRP A N 1
ATOM 645 C CA . TRP A 1 79 ? -19.598 -16.221 26.323 1.00 84.25 79 TRP A CA 1
ATOM 646 C C . TRP A 1 79 ? -20.536 -17.409 26.078 1.00 84.25 79 TRP A C 1
ATOM 648 O O . TRP A 1 79 ? -21.751 -17.275 26.208 1.00 84.25 79 TRP A O 1
ATOM 658 N N . LEU A 1 80 ? -19.976 -18.592 25.811 1.00 83.62 80 LEU A N 1
ATOM 659 C CA . LEU A 1 80 ? -20.744 -19.826 25.617 1.00 83.62 80 LEU A CA 1
ATOM 660 C C . LEU A 1 80 ? -21.536 -20.217 26.874 1.00 83.62 80 LEU A C 1
ATOM 662 O O . LEU A 1 80 ? -22.703 -20.591 26.761 1.00 83.62 80 LEU A O 1
ATOM 666 N N . GLU A 1 81 ? -20.940 -20.062 28.061 1.00 82.56 81 GLU A N 1
ATOM 667 C CA . GLU A 1 81 ? -21.617 -20.271 29.349 1.00 82.56 81 GLU A CA 1
ATOM 668 C C . GLU A 1 81 ? -22.801 -19.309 29.540 1.00 82.56 81 GLU A C 1
ATOM 670 O O . GLU A 1 81 ? -23.898 -19.734 29.903 1.00 82.56 81 GLU A O 1
ATOM 675 N N . LYS A 1 82 ? -22.607 -18.016 29.245 1.00 81.19 82 LYS A N 1
ATOM 676 C CA . LYS A 1 82 ? -23.640 -16.974 29.370 1.00 81.19 82 LYS A CA 1
ATOM 677 C C . LYS A 1 82 ? -24.843 -17.211 28.453 1.00 81.19 82 LYS A C 1
ATOM 679 O O . LYS A 1 82 ? -25.967 -16.894 28.834 1.00 81.19 82 LYS A O 1
ATOM 684 N N . HIS A 1 83 ? -24.614 -17.763 27.263 1.00 80.94 83 HIS A N 1
ATOM 685 C CA . HIS A 1 83 ? -25.652 -18.005 26.253 1.00 80.94 83 HIS A CA 1
ATOM 686 C C . HIS A 1 83 ? -26.163 -19.455 26.232 1.00 80.94 83 HIS A C 1
ATOM 688 O O . HIS A 1 83 ? -26.897 -19.839 25.324 1.00 80.94 83 HIS A O 1
ATOM 694 N N . GLY A 1 84 ? -25.814 -20.261 27.241 1.00 70.00 84 GLY A N 1
ATOM 695 C CA . GLY A 1 84 ? -26.367 -21.606 27.431 1.00 70.00 84 GLY A CA 1
ATOM 696 C C . GLY A 1 84 ? -25.934 -22.629 26.378 1.00 70.00 84 GLY A C 1
ATOM 697 O O . GLY A 1 84 ? -26.594 -23.656 26.212 1.00 70.00 84 GLY A O 1
ATOM 698 N N . VAL A 1 85 ? -24.830 -22.383 25.666 1.00 65.00 85 VAL A N 1
ATOM 699 C CA . VAL A 1 85 ? -24.282 -23.317 24.675 1.00 65.00 85 VAL A CA 1
ATOM 700 C C . VAL A 1 85 ? -23.379 -24.322 25.394 1.00 65.00 85 VAL A C 1
ATOM 702 O O . VAL A 1 85 ? -22.153 -24.266 25.321 1.00 65.00 85 VAL A O 1
ATOM 705 N N . ASN A 1 86 ? -23.990 -25.270 26.106 1.00 63.19 86 ASN A N 1
ATOM 706 C CA . ASN A 1 86 ? -23.285 -26.422 26.673 1.00 63.19 86 ASN A CA 1
ATOM 707 C C . ASN A 1 86 ? -22.961 -27.438 25.565 1.00 63.19 86 ASN A C 1
ATOM 709 O O . ASN A 1 86 ? -23.582 -28.491 25.473 1.00 63.19 86 ASN A O 1
ATOM 713 N N . ALA A 1 87 ? -21.984 -27.131 24.709 1.00 57.91 87 ALA A N 1
ATOM 714 C CA . ALA A 1 87 ? -21.565 -28.041 23.639 1.00 57.91 87 ALA A CA 1
ATOM 715 C C . ALA A 1 87 ? -20.649 -29.194 24.106 1.00 57.91 87 ALA A C 1
ATOM 717 O O . ALA A 1 87 ? -20.283 -30.027 23.286 1.00 57.91 87 ALA A O 1
ATOM 718 N N . PHE A 1 88 ? -20.279 -29.283 25.394 1.00 56.78 88 PHE A N 1
ATOM 719 C CA . PHE A 1 88 ? -19.320 -30.298 25.872 1.00 56.78 88 PHE A CA 1
ATOM 720 C C . PHE A 1 88 ? -19.658 -30.958 27.219 1.00 56.78 88 PHE A C 1
ATOM 722 O O . PHE A 1 88 ? -18.784 -31.531 27.860 1.00 56.78 88 PHE A O 1
ATOM 729 N N . SER A 1 89 ? -20.920 -30.944 27.655 1.00 55.34 89 SER A N 1
ATOM 730 C CA . SER A 1 89 ? -21.370 -31.820 28.750 1.00 55.34 89 SER A CA 1
ATOM 731 C C . SER A 1 89 ? -22.247 -32.937 28.205 1.00 55.34 89 SER A C 1
ATOM 733 O O . SER A 1 89 ? -23.458 -32.894 28.380 1.00 55.34 89 SER A O 1
ATOM 735 N N . GLN A 1 90 ? -21.632 -33.900 27.513 1.00 50.34 90 GLN A N 1
ATOM 736 C CA . GLN A 1 90 ? -22.068 -35.305 27.455 1.00 50.34 90 GLN A CA 1
ATOM 737 C C . GLN A 1 90 ? -21.088 -36.138 26.611 1.00 50.34 90 GLN A C 1
ATOM 739 O O . GLN A 1 90 ? -21.263 -36.284 25.403 1.00 50.34 90 GLN A O 1
ATOM 744 N N . ASN A 1 91 ? -20.019 -36.618 27.254 1.00 39.88 91 ASN A N 1
ATOM 745 C CA . ASN A 1 91 ? -19.666 -38.040 27.426 1.00 39.88 91 ASN A CA 1
ATOM 746 C C . ASN A 1 91 ? -18.220 -38.186 27.899 1.00 39.88 91 ASN A C 1
ATOM 748 O O . ASN A 1 91 ? -17.311 -37.738 27.168 1.00 39.88 91 ASN A O 1
#

Organism: Araneus ventricosus (NCBI:txid182803)